Protein AF-A0A2G9SFF5-F1 (afdb_monomer_lite)

Sequence (68 aa):
MIVVLEYDPKLMTGPPFYVPESDIEQLFGSACNYKLLKKIDAITERQRKWGLDYFYEKIYLVTPKSHS

Foldseek 3Di:
DDKAKDWPCVLDVDDVHHDDVVNVCVVQVVFKDKDFPDWAFPDDVVVVVSVTPGMIITDMDIGTDDDD

InterPro domains:
  IPR008854 TPMT family [PF05724] (2-63)
  IPR008854 TPMT family [PS51585] (1-60)
  IPR029063 S-adenosyl-L-methionine-dependent methyltransferase superfamily [G3DSA:3.40.50.150] (1-65)
  IPR029063 S-adenosyl-L-methionine-dependent methyltransferase superfamily [SSF53335] (2-63)

pLDDT: mean 95.74, std 6.4, range [56.47, 98.5]

Structure (mmCIF, N/CA/C/O backbone):
data_AF-A0A2G9SFF5-F1
#
_entry.id   AF-A0A2G9SFF5-F1
#
loop_
_atom_site.group_PDB
_atom_site.id
_atom_site.type_symbol
_atom_site.label_atom_id
_atom_site.label_alt_id
_atom_site.label_comp_id
_atom_site.label_asym_id
_atom_site.label_entity_id
_atom_site.label_seq_id
_atom_site.pdbx_PDB_ins_code
_atom_site.Cartn_x
_atom_site.Cartn_y
_atom_site.Cartn_z
_atom_site.occupancy
_atom_site.B_iso_or_equiv
_atom_site.auth_seq_id
_atom_site.auth_comp_id
_atom_site.auth_asym_id
_atom_site.auth_atom_id
_atom_site.pdbx_PDB_model_num
ATOM 1 N N . MET A 1 1 ? -1.042 -2.885 12.107 1.00 92.12 1 MET A N 1
ATOM 2 C CA . MET A 1 1 ? -0.603 -1.991 11.013 1.00 92.12 1 MET A CA 1
ATOM 3 C C . MET A 1 1 ? -0.490 -2.835 9.763 1.00 92.12 1 MET A C 1
ATOM 5 O O . MET A 1 1 ? 0.033 -3.937 9.869 1.00 92.12 1 MET A O 1
ATOM 9 N N . ILE A 1 2 ? -0.992 -2.352 8.633 1.00 97.06 2 ILE A N 1
ATOM 10 C CA . ILE A 1 2 ? -0.878 -3.031 7.337 1.00 97.06 2 ILE A CA 1
ATOM 11 C C . ILE A 1 2 ? -0.172 -2.106 6.345 1.00 97.06 2 ILE A C 1
ATOM 13 O O . ILE A 1 2 ? -0.306 -0.883 6.435 1.00 97.06 2 ILE A O 1
ATOM 17 N N . VAL A 1 3 ? 0.587 -2.696 5.425 1.00 98.00 3 VAL A N 1
ATOM 18 C CA . VAL A 1 3 ? 1.247 -1.991 4.323 1.00 98.00 3 VAL A CA 1
ATOM 19 C C . VAL A 1 3 ? 0.717 -2.581 3.028 1.00 98.00 3 VAL A C 1
ATOM 21 O O . VAL A 1 3 ? 0.732 -3.799 2.857 1.00 98.00 3 VAL A O 1
ATOM 24 N N . VAL A 1 4 ? 0.228 -1.721 2.141 1.00 98.00 4 VAL A N 1
ATOM 25 C CA . VAL A 1 4 ? -0.234 -2.100 0.803 1.00 98.00 4 VAL A CA 1
ATOM 26 C C . VAL A 1 4 ? 0.457 -1.240 -0.242 1.00 98.00 4 VAL A C 1
ATOM 28 O O . VAL A 1 4 ? 0.981 -0.167 0.067 1.00 98.00 4 VAL A O 1
ATOM 31 N N . LEU A 1 5 ? 0.450 -1.719 -1.481 1.00 98.12 5 LEU A N 1
ATOM 32 C CA . LEU A 1 5 ? 1.101 -1.060 -2.601 1.00 98.12 5 LEU A CA 1
ATOM 33 C C . LEU A 1 5 ? 0.065 -0.518 -3.576 1.00 98.12 5 LEU A C 1
ATOM 35 O O . LEU A 1 5 ? -0.848 -1.229 -3.990 1.00 98.12 5 LEU A O 1
ATOM 39 N N . GLU A 1 6 ? 0.235 0.744 -3.947 1.00 97.75 6 GLU A N 1
ATOM 40 C CA . GLU A 1 6 ? -0.593 1.438 -4.924 1.00 97.75 6 GLU A CA 1
ATOM 41 C C . GLU A 1 6 ? 0.223 1.648 -6.205 1.00 97.75 6 GLU A C 1
ATOM 43 O O . GLU A 1 6 ? 1.238 2.347 -6.202 1.00 97.75 6 GLU A O 1
ATOM 48 N N . TYR A 1 7 ? -0.225 1.019 -7.288 1.00 97.56 7 TYR A N 1
ATOM 49 C CA . TYR A 1 7 ? 0.334 1.078 -8.642 1.00 97.56 7 TYR A CA 1
ATOM 50 C C . TYR A 1 7 ? -0.794 0.791 -9.652 1.00 97.56 7 TYR A C 1
ATOM 52 O O . TYR A 1 7 ? -1.912 0.508 -9.218 1.00 97.56 7 TYR A O 1
ATOM 60 N N . ASP A 1 8 ? -0.554 0.883 -10.966 1.00 97.38 8 ASP A N 1
ATOM 61 C CA . ASP A 1 8 ? -1.559 0.485 -11.968 1.00 97.38 8 ASP A CA 1
ATOM 62 C C . ASP A 1 8 ? -1.587 -1.053 -12.103 1.00 97.38 8 ASP A C 1
ATOM 64 O O . ASP A 1 8 ? -0.646 -1.633 -12.662 1.00 97.38 8 ASP A O 1
ATOM 68 N N . PRO A 1 9 ? -2.643 -1.746 -11.631 1.00 96.31 9 PRO A N 1
ATOM 69 C CA . PRO A 1 9 ? -2.714 -3.206 -11.678 1.00 96.31 9 PRO A CA 1
ATOM 70 C C . PRO A 1 9 ? -2.771 -3.778 -13.101 1.00 96.31 9 PRO A C 1
ATOM 72 O O . PRO A 1 9 ? -2.595 -4.981 -13.276 1.00 96.31 9 PRO A O 1
ATOM 75 N N . LYS A 1 10 ? -3.001 -2.957 -14.135 1.00 96.62 10 LYS A N 1
ATOM 76 C CA . LYS A 1 10 ? -2.951 -3.409 -15.536 1.00 96.62 10 LYS A CA 1
ATOM 77 C C . LYS A 1 10 ? -1.525 -3.654 -16.024 1.00 96.62 10 LYS A C 1
ATOM 79 O O . LYS A 1 10 ? -1.338 -4.410 -16.973 1.00 96.62 10 LYS A O 1
ATOM 84 N N . LEU A 1 11 ? -0.537 -3.013 -15.400 1.00 96.69 11 LEU A N 1
ATOM 85 C CA . LEU A 1 11 ? 0.868 -3.070 -15.814 1.00 96.69 11 LEU A CA 1
ATOM 86 C C . LEU A 1 11 ? 1.641 -4.202 -15.130 1.00 96.69 11 LEU A C 1
ATOM 88 O O . LEU A 1 11 ? 2.689 -4.616 -15.617 1.00 96.69 11 LEU A O 1
ATOM 92 N N . MET A 1 12 ? 1.126 -4.733 -14.019 1.00 94.38 12 MET A N 1
ATOM 93 C CA . MET A 1 12 ? 1.760 -5.821 -13.284 1.00 94.38 12 MET A CA 1
ATOM 94 C C . MET A 1 12 ? 0.706 -6.732 -12.651 1.00 94.38 12 MET A C 1
ATOM 96 O O . MET A 1 12 ? -0.147 -6.277 -11.900 1.00 94.38 12 MET A O 1
ATOM 100 N N . THR A 1 13 ? 0.814 -8.041 -12.887 1.00 92.62 13 THR A N 1
ATOM 101 C CA . THR A 1 13 ? -0.101 -9.057 -12.330 1.00 92.62 13 THR A CA 1
ATOM 102 C C . THR A 1 13 ? 0.299 -9.550 -10.933 1.00 92.62 13 THR A C 1
ATOM 104 O O . THR A 1 13 ? -0.383 -10.395 -10.364 1.00 92.62 13 THR A O 1
ATOM 107 N N . GLY A 1 14 ? 1.409 -9.044 -10.387 1.00 92.69 14 GLY A N 1
ATOM 108 C CA . GLY A 1 14 ? 2.011 -9.453 -9.116 1.00 92.69 14 GLY A CA 1
ATOM 109 C C . GLY A 1 14 ? 2.940 -10.681 -9.210 1.00 92.69 14 GLY A C 1
ATOM 110 O O . GLY A 1 14 ? 3.049 -11.295 -10.273 1.00 92.69 14 GLY A O 1
ATOM 111 N N . PRO A 1 15 ? 3.615 -11.050 -8.100 1.00 93.06 15 PRO A N 1
ATOM 112 C CA . PRO A 1 15 ? 3.675 -10.313 -6.837 1.00 93.06 15 PRO A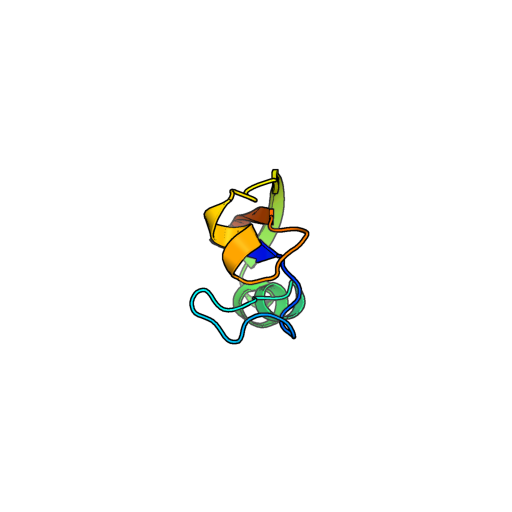 CA 1
ATOM 113 C C . PRO A 1 15 ? 4.657 -9.118 -6.877 1.00 93.06 15 PRO A C 1
ATOM 115 O O . PRO A 1 15 ? 5.628 -9.146 -7.635 1.00 93.06 15 PRO A O 1
ATOM 118 N N . PRO A 1 16 ? 4.459 -8.100 -6.012 1.00 94.88 16 PRO A N 1
ATOM 119 C CA . PRO A 1 16 ? 3.371 -7.975 -5.032 1.00 94.88 16 PRO A CA 1
ATOM 120 C C . PRO A 1 16 ? 2.031 -7.594 -5.684 1.00 94.88 16 PRO A C 1
ATOM 122 O O . PRO A 1 16 ? 2.011 -6.808 -6.624 1.00 94.88 16 PRO A O 1
ATOM 125 N N . PHE A 1 17 ? 0.913 -8.149 -5.205 1.00 96.69 17 PHE A N 1
ATOM 126 C CA . PHE A 1 17 ? -0.425 -7.875 -5.754 1.00 96.69 17 PHE A CA 1
ATOM 127 C C . PHE A 1 17 ? -0.958 -6.500 -5.328 1.00 96.69 17 PHE A C 1
ATOM 129 O O . PHE A 1 17 ? -0.630 -6.004 -4.249 1.00 96.69 17 PHE A O 1
ATOM 136 N N . TYR A 1 18 ? -1.784 -5.896 -6.182 1.00 97.38 18 TYR A N 1
ATOM 137 C CA . TYR A 1 18 ? -2.489 -4.652 -5.893 1.00 97.38 18 TYR A CA 1
ATOM 138 C C . TYR A 1 18 ? -3.651 -4.929 -4.939 1.00 97.38 18 TYR A C 1
ATOM 140 O O . TYR A 1 18 ? -4.459 -5.818 -5.199 1.00 97.38 18 TYR A O 1
ATOM 148 N N . VAL A 1 19 ? -3.728 -4.167 -3.847 1.00 97.69 19 VAL A N 1
ATOM 149 C CA . VAL A 1 19 ? -4.798 -4.281 -2.846 1.00 97.69 19 VAL A CA 1
ATOM 150 C C . VAL A 1 19 ? -5.506 -2.926 -2.750 1.00 97.69 19 VAL A C 1
ATOM 152 O O . VAL A 1 19 ? -4.951 -2.001 -2.145 1.00 97.69 19 VAL A O 1
ATOM 155 N N . PRO A 1 20 ? -6.691 -2.762 -3.365 1.00 96.12 20 PRO A N 1
ATOM 156 C CA . PRO A 1 20 ? -7.458 -1.527 -3.271 1.00 96.12 20 PRO A CA 1
ATOM 157 C C . PRO A 1 20 ? -8.036 -1.324 -1.865 1.00 96.12 20 PRO A C 1
ATOM 159 O O . PRO A 1 20 ? -8.173 -2.250 -1.069 1.00 96.12 20 PRO A O 1
ATOM 162 N N . GLU A 1 21 ? -8.428 -0.087 -1.563 1.00 96.25 21 GLU A N 1
ATOM 163 C CA . GLU A 1 21 ? -9.013 0.268 -0.263 1.00 96.25 21 GLU A CA 1
ATOM 164 C C . GLU A 1 21 ? -10.341 -0.454 0.015 1.00 96.25 21 GLU A C 1
ATOM 166 O O . GLU A 1 21 ? -10.623 -0.788 1.162 1.00 96.25 21 GLU A O 1
ATOM 171 N N . SER A 1 22 ? -11.106 -0.782 -1.032 1.00 96.94 22 SER A N 1
ATOM 172 C CA . SER A 1 22 ? -12.313 -1.611 -0.929 1.00 96.94 22 SER A CA 1
ATOM 173 C C . SER A 1 22 ? -12.041 -2.976 -0.300 1.00 96.94 22 SER A C 1
ATOM 175 O O . SER A 1 22 ? -12.852 -3.455 0.487 1.00 96.94 22 SER A O 1
ATOM 177 N N . ASP A 1 23 ? -10.892 -3.583 -0.600 1.00 97.44 23 ASP A N 1
ATOM 178 C CA . ASP A 1 23 ? -10.533 -4.897 -0.068 1.00 97.44 23 ASP A CA 1
ATOM 179 C C . ASP A 1 23 ? -10.122 -4.778 1.403 1.00 97.44 23 ASP A C 1
ATOM 181 O O . ASP A 1 23 ? -10.416 -5.659 2.208 1.00 97.44 23 ASP A O 1
ATOM 185 N N . ILE A 1 24 ? -9.502 -3.655 1.787 1.00 97.06 24 ILE A N 1
ATOM 186 C CA . ILE A 1 24 ? -9.205 -3.348 3.193 1.00 97.06 24 ILE A CA 1
ATOM 187 C C . ILE A 1 24 ? -10.512 -3.205 3.984 1.00 97.06 24 ILE A C 1
ATOM 189 O O . ILE A 1 24 ? -10.642 -3.808 5.051 1.00 97.06 24 ILE A O 1
ATOM 193 N N . GLU A 1 25 ? -11.489 -2.457 3.463 1.00 97.06 25 GLU A N 1
ATOM 194 C CA . GLU A 1 25 ? -12.821 -2.328 4.070 1.00 97.06 25 GLU A CA 1
ATOM 195 C C . GLU A 1 25 ? -13.519 -3.688 4.167 1.00 97.06 25 GLU A C 1
ATOM 197 O O . GLU A 1 25 ? -14.003 -4.057 5.234 1.00 97.06 25 GLU A O 1
ATOM 202 N N . GLN A 1 26 ? -13.527 -4.476 3.091 1.00 97.62 26 GLN A N 1
ATOM 203 C CA . GLN A 1 26 ? -14.175 -5.786 3.080 1.00 97.62 26 GLN A CA 1
ATOM 204 C C . GLN A 1 26 ? -13.560 -6.749 4.108 1.00 97.62 26 GLN A C 1
ATOM 206 O O . GLN A 1 26 ? -14.288 -7.487 4.772 1.00 97.62 26 GLN A O 1
ATOM 211 N N . LEU A 1 27 ? -12.230 -6.759 4.238 1.00 96.88 27 LEU A N 1
ATOM 212 C CA . LEU A 1 27 ? -11.517 -7.694 5.111 1.00 96.88 27 LEU A CA 1
ATOM 213 C C . LEU A 1 27 ? -11.499 -7.254 6.577 1.00 96.88 27 LEU A C 1
ATOM 215 O O . LEU A 1 27 ? -11.595 -8.097 7.468 1.00 96.88 27 LEU A O 1
ATOM 219 N N . PHE A 1 28 ? -11.357 -5.954 6.843 1.00 95.81 28 PHE A N 1
ATOM 220 C CA . PHE A 1 28 ? -11.145 -5.437 8.198 1.00 95.81 28 PHE A CA 1
ATOM 221 C C . PHE A 1 28 ? -12.288 -4.561 8.711 1.00 95.81 28 PHE A C 1
ATOM 223 O O . PHE A 1 28 ? -12.457 -4.459 9.924 1.00 95.81 28 PHE A O 1
ATOM 230 N N . GLY A 1 29 ? -13.080 -3.943 7.838 1.00 95.56 29 GLY A N 1
ATOM 231 C CA . GLY A 1 29 ? -14.070 -2.923 8.197 1.00 95.56 29 GLY A CA 1
ATOM 232 C C . GLY A 1 29 ? -15.179 -3.411 9.130 1.00 95.56 29 GLY A C 1
ATOM 233 O O . GLY A 1 29 ? -15.733 -2.623 9.897 1.00 95.56 29 GLY A O 1
ATOM 234 N N . SER A 1 30 ? -15.474 -4.713 9.162 1.00 96.50 30 SER A N 1
ATOM 235 C CA . SER A 1 30 ? -16.477 -5.276 10.078 1.00 96.50 30 SER A CA 1
ATOM 236 C C . SER A 1 30 ? -16.042 -5.236 11.551 1.00 96.50 30 SER A C 1
ATOM 238 O O . SER A 1 30 ? -16.847 -4.884 12.412 1.00 96.50 30 SER A O 1
ATOM 240 N N . ALA A 1 31 ? -14.775 -5.535 11.847 1.00 96.62 31 ALA A N 1
ATOM 241 C CA . ALA A 1 31 ? -14.259 -5.672 13.214 1.00 96.62 31 ALA A CA 1
ATOM 242 C C . ALA A 1 31 ? -13.271 -4.566 13.619 1.00 96.62 31 ALA A C 1
ATOM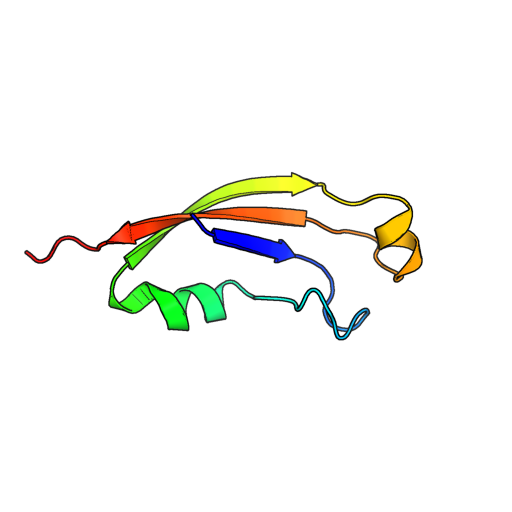 244 O O . ALA A 1 31 ? -13.002 -4.366 14.805 1.00 96.62 31 ALA A O 1
ATOM 245 N N . CYS A 1 32 ? -12.730 -3.835 12.647 1.00 97.50 32 CYS A N 1
ATOM 246 C CA . CYS A 1 32 ? -11.659 -2.876 12.854 1.00 97.50 32 CYS A CA 1
ATOM 247 C C . CYS A 1 32 ? -12.007 -1.504 12.282 1.00 97.50 32 CYS A C 1
ATOM 249 O O . CYS A 1 32 ? -12.674 -1.368 11.260 1.00 97.50 32 CYS A O 1
ATOM 251 N N . ASN A 1 33 ? -11.486 -0.471 12.933 1.00 96.81 33 ASN A N 1
ATOM 252 C CA . ASN A 1 33 ? -11.264 0.813 12.292 1.00 96.81 33 ASN A CA 1
ATOM 253 C C . ASN A 1 33 ? -9.936 0.739 11.535 1.00 96.81 33 ASN A C 1
ATOM 255 O O . ASN A 1 33 ? -8.980 0.122 12.018 1.00 96.81 33 ASN A O 1
ATOM 259 N N . TYR A 1 34 ? -9.841 1.411 10.392 1.00 96.69 34 TYR A N 1
ATOM 260 C CA . TYR A 1 34 ? -8.562 1.645 9.735 1.00 96.69 34 TYR A CA 1
ATOM 261 C C . TYR A 1 34 ? -8.390 3.118 9.387 1.00 96.69 34 TYR A C 1
ATOM 263 O O . TYR A 1 34 ? -9.346 3.844 9.127 1.00 96.69 34 TYR A O 1
ATOM 271 N N . LYS A 1 35 ? -7.142 3.575 9.424 1.00 97.25 35 LYS A N 1
ATOM 272 C CA . LYS A 1 35 ? -6.763 4.951 9.116 1.00 97.25 35 LYS A CA 1
ATOM 273 C C . LYS A 1 35 ? -5.476 4.949 8.314 1.00 97.25 35 LYS A C 1
ATOM 275 O O . LYS A 1 35 ? -4.475 4.390 8.764 1.00 97.25 35 LYS A O 1
ATOM 280 N N . LEU A 1 36 ? -5.479 5.620 7.164 1.00 97.88 36 LEU A N 1
ATOM 281 C CA . LEU A 1 36 ? -4.253 5.885 6.418 1.00 97.88 36 LEU A CA 1
ATOM 282 C C . LEU A 1 36 ? -3.344 6.790 7.260 1.00 97.88 36 LEU A C 1
ATOM 284 O O . LEU A 1 36 ? -3.716 7.911 7.606 1.00 97.88 36 LEU A O 1
ATOM 288 N N . LEU A 1 37 ? -2.161 6.293 7.613 1.00 98.25 37 LEU A N 1
ATOM 289 C CA . LEU A 1 37 ? -1.153 7.070 8.332 1.00 98.25 37 LEU A CA 1
ATOM 290 C C . LEU A 1 37 ? -0.200 7.771 7.374 1.00 98.25 37 LEU A C 1
ATOM 292 O O . LEU A 1 37 ? 0.156 8.925 7.597 1.00 98.25 37 LEU A O 1
ATOM 296 N N . LYS A 1 38 ? 0.255 7.054 6.343 1.00 98.19 38 LYS A N 1
ATOM 297 C CA . LYS A 1 38 ? 1.237 7.554 5.379 1.00 98.19 38 LYS A CA 1
ATOM 298 C C . LYS A 1 38 ? 0.967 6.991 3.992 1.00 98.19 38 LYS A C 1
ATOM 300 O O . LYS A 1 38 ? 0.575 5.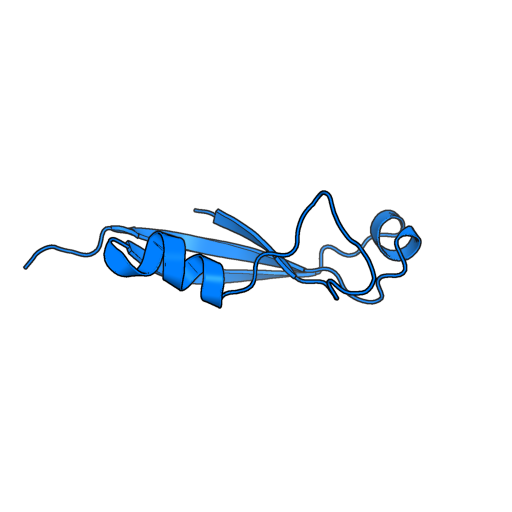835 3.860 1.00 98.19 38 LYS A O 1
ATOM 305 N N . LYS A 1 39 ? 1.252 7.809 2.983 1.00 98.31 39 LYS A N 1
ATOM 306 C CA . LYS A 1 39 ? 1.441 7.411 1.589 1.00 98.31 39 LYS A CA 1
ATOM 307 C C . LYS A 1 39 ? 2.839 7.874 1.194 1.00 98.31 39 LYS A C 1
ATOM 309 O O . LYS A 1 39 ? 3.119 9.068 1.264 1.00 98.31 39 LYS A O 1
ATOM 314 N N . ILE A 1 40 ? 3.721 6.933 0.891 1.00 98.44 40 ILE A N 1
ATOM 315 C CA . ILE A 1 40 ? 5.146 7.175 0.653 1.00 98.44 40 ILE A CA 1
ATOM 316 C C . ILE A 1 40 ? 5.432 6.835 -0.802 1.00 98.44 40 ILE A C 1
ATOM 318 O O . ILE A 1 40 ? 5.036 5.766 -1.258 1.00 98.44 40 ILE A O 1
ATOM 322 N N . ASP A 1 41 ? 6.098 7.737 -1.523 1.00 98.31 41 ASP A N 1
ATOM 323 C CA . ASP A 1 41 ? 6.634 7.412 -2.844 1.00 98.31 41 ASP A CA 1
ATOM 324 C C . ASP A 1 41 ? 7.769 6.399 -2.684 1.00 98.31 41 ASP A C 1
ATOM 326 O O . ASP A 1 41 ? 8.801 6.691 -2.077 1.00 98.31 41 ASP A O 1
ATOM 330 N N . ALA A 1 42 ? 7.524 5.188 -3.169 1.00 97.75 42 ALA A N 1
ATOM 331 C CA . ALA A 1 42 ? 8.417 4.047 -3.059 1.00 97.75 42 ALA A CA 1
ATOM 332 C C . ALA A 1 42 ? 8.952 3.627 -4.436 1.00 97.75 42 ALA A C 1
ATOM 334 O O . ALA A 1 42 ? 9.526 2.540 -4.575 1.00 97.75 42 ALA A O 1
ATOM 335 N N . ILE A 1 43 ? 8.762 4.452 -5.475 1.00 97.88 43 ILE A N 1
ATOM 336 C CA . ILE A 1 43 ? 9.241 4.119 -6.810 1.00 97.88 43 ILE A CA 1
ATOM 337 C C . ILE A 1 43 ? 10.769 4.189 -6.879 1.00 97.88 43 ILE A C 1
ATOM 339 O O . ILE A 1 43 ? 11.400 5.199 -6.577 1.00 97.88 43 ILE A O 1
ATOM 343 N N . THR A 1 44 ? 11.379 3.099 -7.340 1.00 98.06 44 THR A N 1
ATOM 344 C CA . THR A 1 44 ? 12.810 3.042 -7.666 1.00 98.06 44 THR A CA 1
ATOM 345 C C . THR A 1 44 ? 13.001 2.622 -9.121 1.00 98.06 44 THR A C 1
ATOM 347 O O . THR A 1 44 ? 12.044 2.258 -9.810 1.00 98.06 44 THR A O 1
ATOM 350 N N . GLU A 1 45 ? 14.246 2.599 -9.602 1.00 98.19 45 GLU A N 1
ATOM 351 C CA . GLU A 1 45 ? 14.562 2.047 -10.926 1.00 98.19 45 GLU A CA 1
ATOM 352 C C . GLU A 1 45 ? 14.053 0.611 -11.113 1.00 98.19 45 GLU A C 1
ATOM 354 O O . GLU A 1 45 ? 13.689 0.225 -12.223 1.00 98.19 45 GLU A O 1
ATOM 359 N N . ARG A 1 46 ? 13.977 -0.183 -10.036 1.00 96.19 46 ARG A N 1
ATOM 360 C CA . ARG A 1 46 ? 13.435 -1.543 -10.093 1.00 96.19 46 ARG A CA 1
ATOM 361 C C . ARG A 1 46 ? 11.964 -1.544 -10.504 1.00 96.19 46 ARG A C 1
ATOM 363 O O . ARG A 1 46 ? 11.604 -2.289 -11.406 1.00 96.19 46 ARG A O 1
ATOM 370 N N . GLN A 1 47 ? 11.134 -0.721 -9.867 1.00 96.94 47 GLN A N 1
ATOM 371 C CA . GLN A 1 47 ? 9.707 -0.618 -10.187 1.00 96.94 47 GLN A CA 1
ATOM 372 C C . GLN A 1 47 ? 9.482 0.012 -11.563 1.00 96.94 47 GLN A C 1
ATOM 374 O O . GLN A 1 47 ? 8.607 -0.436 -12.296 1.00 96.94 47 GLN A O 1
ATOM 379 N N . ARG A 1 48 ? 10.323 0.972 -11.974 1.00 97.25 48 ARG A N 1
ATOM 380 C CA . ARG A 1 48 ? 10.274 1.515 -13.344 1.00 97.25 48 ARG A CA 1
ATOM 381 C C . ARG A 1 48 ? 10.507 0.435 -14.405 1.00 97.25 48 ARG A C 1
ATOM 383 O O . ARG A 1 48 ? 9.857 0.454 -15.444 1.00 97.25 48 ARG A O 1
ATOM 390 N N . LYS A 1 49 ? 11.366 -0.559 -14.135 1.00 97.06 49 LYS A N 1
ATOM 391 C CA . LYS A 1 49 ? 11.563 -1.724 -15.025 1.00 97.06 49 LYS A CA 1
ATOM 392 C C . LYS A 1 49 ? 10.340 -2.642 -15.122 1.00 97.06 49 LYS A C 1
ATOM 394 O O . LYS A 1 49 ? 10.277 -3.439 -16.050 1.00 97.06 49 LYS A O 1
ATOM 399 N N . TRP A 1 50 ? 9.377 -2.535 -14.207 1.00 95.12 50 TRP A N 1
ATOM 400 C CA . TRP A 1 50 ? 8.079 -3.211 -14.321 1.00 95.12 50 TRP A CA 1
ATOM 401 C C . TRP A 1 50 ? 7.096 -2.453 -15.226 1.00 95.12 50 TRP A C 1
ATOM 403 O O . TRP A 1 50 ? 5.975 -2.904 -15.409 1.00 95.12 50 TRP A O 1
ATOM 413 N N . GLY A 1 51 ? 7.502 -1.310 -15.791 1.00 96.38 51 GLY A N 1
ATOM 414 C CA . GLY A 1 51 ? 6.648 -0.453 -16.615 1.00 96.38 51 GLY A CA 1
ATOM 415 C C . GLY A 1 51 ? 5.851 0.578 -15.819 1.00 96.38 51 GLY A C 1
ATOM 416 O O . GLY A 1 51 ? 5.036 1.281 -16.401 1.00 96.38 51 GLY A O 1
ATOM 417 N N . LEU A 1 52 ? 6.085 0.687 -14.508 1.00 97.38 52 LEU A N 1
ATOM 418 C CA . LEU A 1 52 ? 5.365 1.610 -13.635 1.00 97.38 52 LEU A CA 1
ATOM 419 C C . LEU A 1 52 ? 5.956 3.023 -13.696 1.00 97.38 52 LEU A C 1
ATOM 421 O O . LEU A 1 52 ? 7.174 3.214 -13.613 1.00 97.38 52 LEU A O 1
ATOM 425 N N . ASP A 1 53 ? 5.085 4.020 -13.768 1.00 97.31 53 ASP A N 1
ATOM 426 C CA . ASP A 1 53 ? 5.407 5.444 -13.662 1.00 97.31 53 ASP A CA 1
ATOM 427 C C . ASP A 1 53 ? 5.192 5.995 -12.240 1.00 97.31 53 ASP A C 1
ATOM 429 O O . ASP A 1 53 ? 5.862 6.961 -11.862 1.00 97.31 53 ASP A O 1
ATOM 433 N N . TYR A 1 54 ? 4.367 5.324 -11.427 1.00 98.12 54 TYR A N 1
ATOM 434 C CA . TYR A 1 54 ? 4.209 5.545 -9.986 1.00 98.12 54 TYR A CA 1
ATOM 435 C C . TYR A 1 54 ? 4.193 4.231 -9.184 1.00 98.12 54 TYR A C 1
ATOM 437 O O . TYR A 1 54 ? 3.802 3.173 -9.678 1.00 98.12 54 TYR A O 1
ATOM 445 N N . PHE A 1 55 ? 4.615 4.300 -7.919 1.00 98.19 55 PHE A N 1
ATOM 446 C CA . PHE A 1 55 ? 4.541 3.179 -6.980 1.00 98.19 55 PHE A CA 1
ATOM 447 C C . PHE A 1 55 ? 4.569 3.704 -5.543 1.00 98.19 55 PHE A C 1
ATOM 449 O O . PHE A 1 55 ? 5.594 4.218 -5.096 1.00 98.19 55 PHE A O 1
ATOM 456 N N . TYR A 1 56 ? 3.460 3.583 -4.812 1.00 98.50 56 TYR A N 1
ATOM 457 C CA . TYR A 1 56 ? 3.363 4.082 -3.438 1.00 98.50 56 TYR A CA 1
ATOM 458 C C . TYR A 1 56 ? 3.198 2.960 -2.421 1.00 98.50 56 TYR A C 1
ATOM 460 O O . TYR A 1 56 ? 2.386 2.056 -2.607 1.00 98.50 56 TYR A O 1
ATOM 468 N N . GLU A 1 57 ? 3.880 3.087 -1.288 1.00 98.38 57 GLU A N 1
ATOM 469 C CA . GLU A 1 57 ? 3.543 2.349 -0.072 1.00 98.38 57 GLU A CA 1
ATOM 470 C C . GLU A 1 57 ? 2.503 3.134 0.730 1.00 98.38 57 GLU A C 1
ATOM 472 O O . GLU A 1 57 ? 2.745 4.266 1.165 1.00 98.38 57 GLU A O 1
ATOM 477 N N . LYS A 1 58 ? 1.335 2.530 0.956 1.00 98.50 58 LYS A N 1
ATOM 478 C CA . LYS A 1 58 ? 0.324 3.050 1.880 1.00 98.50 58 LYS A CA 1
ATOM 479 C C . LYS A 1 58 ? 0.396 2.276 3.189 1.00 98.50 58 LYS A C 1
ATOM 481 O O . LYS A 1 58 ? 0.246 1.056 3.211 1.00 98.50 58 LYS A O 1
ATOM 486 N N . ILE A 1 59 ? 0.579 3.000 4.288 1.00 98.38 59 ILE A N 1
ATOM 487 C CA . ILE A 1 59 ? 0.623 2.444 5.641 1.00 98.38 59 ILE A CA 1
ATOM 488 C C . ILE A 1 59 ? -0.688 2.779 6.339 1.00 98.38 59 ILE A C 1
ATOM 490 O O . ILE A 1 59 ? -0.976 3.953 6.589 1.00 98.38 59 ILE A O 1
ATOM 494 N N . TYR A 1 60 ? -1.452 1.754 6.706 1.00 98.31 60 TYR A N 1
ATOM 495 C CA . TYR A 1 60 ? -2.686 1.905 7.468 1.00 98.31 60 TYR A CA 1
ATOM 496 C C . TYR A 1 60 ? -2.502 1.427 8.912 1.00 98.31 60 TYR A C 1
ATOM 498 O O . TYR A 1 60 ? -1.999 0.329 9.190 1.00 98.31 60 TYR A O 1
ATOM 506 N N . LEU A 1 61 ? -2.955 2.249 9.855 1.00 98.19 61 LEU A N 1
ATOM 507 C CA . LEU A 1 61 ? -3.224 1.806 11.215 1.00 98.19 61 LEU A CA 1
ATOM 508 C C . LE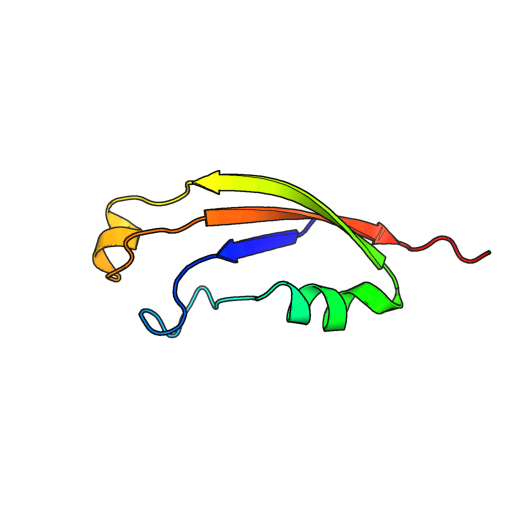U A 1 61 ? -4.547 1.055 11.209 1.00 98.19 61 LEU A C 1
ATOM 510 O O . LEU A 1 61 ? -5.523 1.564 1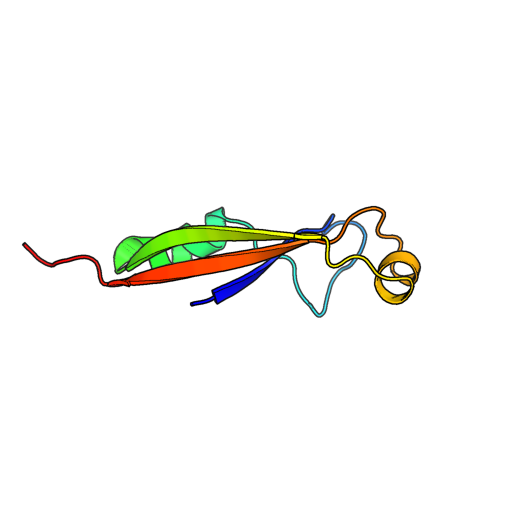0.675 1.00 98.19 61 LEU A O 1
ATOM 514 N N . VAL A 1 62 ? -4.571 -0.122 11.824 1.00 96.94 62 VAL A N 1
ATOM 515 C CA . VAL A 1 62 ? -5.781 -0.925 12.003 1.00 96.94 62 VAL A CA 1
ATOM 516 C C . VAL A 1 62 ? -5.923 -1.159 13.498 1.00 96.94 62 VAL A C 1
ATOM 518 O O . VAL A 1 62 ? -4.965 -1.623 14.125 1.00 96.94 62 VAL A O 1
ATOM 521 N N . THR A 1 63 ? -7.069 -0.800 14.064 1.00 97.44 63 THR A N 1
ATOM 522 C CA . THR A 1 63 ? -7.387 -0.986 15.486 1.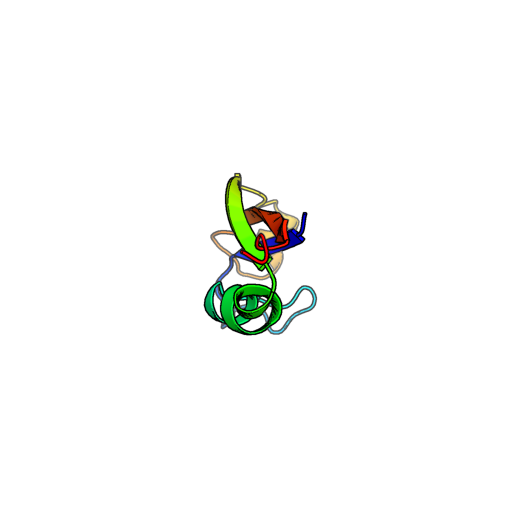00 97.44 63 THR A CA 1
ATOM 523 C C . THR A 1 63 ? -8.743 -1.667 15.631 1.00 97.44 63 THR A C 1
ATOM 525 O O . THR A 1 63 ? -9.615 -1.440 14.792 1.00 97.44 63 THR A O 1
ATOM 528 N N . PRO A 1 64 ? -8.969 -2.470 16.685 1.00 97.19 64 PRO A N 1
ATOM 529 C CA . PRO A 1 64 ? -10.293 -3.015 16.959 1.00 97.19 64 PRO A CA 1
ATOM 530 C C . PRO A 1 64 ? -11.337 -1.900 17.080 1.00 97.19 64 PRO A C 1
ATOM 532 O O . PRO A 1 64 ? -11.039 -0.809 17.585 1.00 97.19 64 PRO A O 1
ATOM 535 N N . LYS A 1 65 ? -12.563 -2.162 16.629 1.00 96.00 65 LYS A N 1
ATOM 536 C CA . LYS A 1 65 ? -13.710 -1.332 16.999 1.00 96.00 65 LYS A CA 1
ATOM 537 C C . LYS A 1 65 ? -14.031 -1.574 18.471 1.00 96.00 65 LYS A C 1
ATOM 539 O O . LYS A 1 65 ? -13.979 -2.706 18.946 1.00 96.00 65 LYS A O 1
ATOM 544 N N . SER A 1 66 ? -14.359 -0.510 19.197 1.00 86.75 66 SER A N 1
ATOM 545 C CA . SER A 1 66 ? -14.914 -0.661 20.538 1.00 86.75 66 SER A CA 1
ATOM 546 C C . SER A 1 66 ? -16.293 -1.301 20.411 1.00 86.75 66 SER A C 1
ATOM 548 O O . SER A 1 66 ? -17.156 -0.762 19.721 1.00 86.75 66 SER A O 1
ATOM 550 N N . HIS A 1 67 ? -16.495 -2.437 21.070 1.00 65.25 67 HIS A N 1
ATOM 551 C CA . HIS A 1 67 ? -17.838 -2.926 21.345 1.00 65.25 67 HIS A CA 1
ATOM 552 C C . HIS A 1 67 ? -18.420 -2.034 22.445 1.00 65.25 67 HIS A C 1
ATOM 554 O O . HIS A 1 67 ? -17.926 -2.050 23.572 1.00 65.25 67 HIS A O 1
ATOM 560 N N . SER A 1 68 ? -19.381 -1.186 22.080 1.00 56.47 68 SER A N 1
ATOM 561 C CA . SER A 1 68 ? -20.266 -0.500 23.027 1.00 56.47 68 SER A CA 1
ATOM 562 C C . SER A 1 68 ? -21.329 -1.457 23.539 1.00 56.47 68 SER A C 1
ATOM 564 O O . SER A 1 68 ? -21.902 -2.152 22.666 1.00 56.47 68 SER A O 1
#

Radius of gyration: 13.92 Å; chains: 1; bounding box: 35×18×40 Å

Organism: Aquarana catesbeiana (NCBI:txid8400)

Secondary structure (DSSP, 8-state):
-EEEEES-TTT---SSPP--HHHHHHHHTTTEEEEEEEEEE---HHHHTTT-S--EEEEEEEEEPP--